Protein AF-A0AAU2DVE1-F1 (afdb_monomer)

Foldseek 3Di:
DPPVVVVVVVVVVVVVVVVVVVVVVVVVVVVVVVVVVVCVVVPPPCDDPDPVVVVVVVVVVVVVVVVVCVVPVVVCCVVVVVVVVVVVVVVVVLVVCVVVVPFVSVQVVVLVVLVPDDDQPQADSDKGWGADSVVRDIDIDGDDGDPVRPDDPDPPDD

Structure (mmCIF, N/CA/C/O backbone):
data_AF-A0AAU2DVE1-F1
#
_entry.id   AF-A0AAU2DVE1-F1
#
loop_
_atom_site.group_PDB
_atom_site.id
_atom_site.type_symbol
_atom_site.label_atom_id
_atom_site.label_alt_id
_atom_site.label_comp_id
_atom_site.label_asym_id
_atom_site.label_entity_id
_atom_site.label_seq_id
_atom_site.pdbx_PDB_ins_code
_atom_site.Cartn_x
_atom_site.Cartn_y
_atom_site.Cartn_z
_atom_site.occupancy
_atom_site.B_iso_or_equiv
_atom_site.auth_seq_id
_atom_site.auth_comp_id
_atom_site.auth_asym_id
_atom_site.auth_atom_id
_atom_site.pdbx_PDB_model_num
ATOM 1 N N . MET A 1 1 ? 67.528 -10.565 -90.436 1.00 56.25 1 MET A N 1
ATOM 2 C CA . MET A 1 1 ? 66.139 -10.057 -90.540 1.00 56.25 1 MET A CA 1
ATOM 3 C C . MET A 1 1 ? 65.223 -10.497 -89.381 1.00 56.25 1 MET A C 1
ATOM 5 O O . MET A 1 1 ? 64.202 -9.866 -89.171 1.00 56.25 1 MET A O 1
ATOM 9 N N . THR A 1 2 ? 65.574 -11.509 -88.575 1.00 60.91 2 THR A N 1
ATOM 10 C CA . THR A 1 2 ? 64.678 -12.139 -87.574 1.00 60.91 2 THR A CA 1
ATOM 11 C C . THR A 1 2 ? 64.503 -11.373 -86.250 1.00 60.91 2 THR A C 1
ATOM 13 O O . THR A 1 2 ? 63.428 -11.413 -85.667 1.00 60.91 2 THR A O 1
ATOM 16 N N . LYS A 1 3 ? 65.515 -10.618 -85.791 1.00 62.38 3 LYS A N 1
ATOM 17 C CA . LYS A 1 3 ? 65.475 -9.901 -84.493 1.00 62.38 3 LYS A CA 1
ATOM 18 C C . LYS A 1 3 ? 64.501 -8.709 -84.442 1.00 62.38 3 LYS A C 1
ATOM 20 O O . LYS A 1 3 ? 64.067 -8.331 -83.357 1.00 62.38 3 LYS A O 1
ATOM 25 N N . ARG A 1 4 ? 64.178 -8.095 -85.591 1.00 63.50 4 ARG A N 1
ATOM 26 C CA . ARG A 1 4 ? 63.203 -6.986 -85.661 1.00 63.50 4 ARG A CA 1
ATOM 27 C C 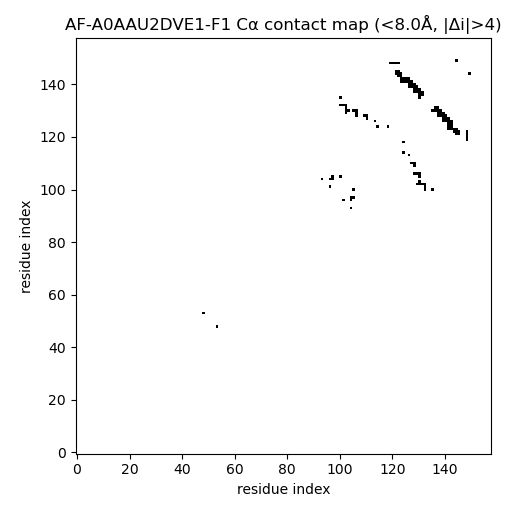. ARG A 1 4 ? 61.772 -7.495 -85.484 1.00 63.50 4 ARG A C 1
ATOM 29 O O . ARG A 1 4 ? 61.067 -6.981 -84.625 1.00 63.50 4 ARG A O 1
ATOM 36 N N . ARG A 1 5 ? 61.423 -8.587 -86.170 1.00 62.97 5 ARG A N 1
ATOM 37 C CA . ARG A 1 5 ? 60.089 -9.208 -86.121 1.00 62.97 5 ARG A CA 1
ATOM 38 C C . ARG A 1 5 ? 59.693 -9.654 -84.710 1.00 62.97 5 ARG A C 1
ATOM 40 O O . ARG A 1 5 ? 58.617 -9.324 -84.239 1.00 62.97 5 ARG A O 1
ATOM 47 N N . THR A 1 6 ? 60.626 -10.257 -83.968 1.00 68.81 6 THR A N 1
ATOM 48 C CA . THR A 1 6 ? 60.397 -10.664 -82.568 1.00 68.81 6 THR A CA 1
ATOM 49 C C . THR A 1 6 ? 60.197 -9.492 -81.605 1.00 68.81 6 THR A C 1
ATOM 51 O O . THR A 1 6 ? 59.621 -9.662 -80.536 1.00 68.81 6 THR A O 1
ATOM 54 N N . ARG A 1 7 ? 60.728 -8.305 -81.927 1.00 68.31 7 ARG A N 1
ATOM 55 C CA . ARG A 1 7 ? 60.542 -7.097 -81.111 1.00 68.31 7 ARG A CA 1
ATOM 56 C C . ARG A 1 7 ? 59.214 -6.427 -81.446 1.00 68.31 7 ARG A C 1
ATOM 58 O O . ARG A 1 7 ? 58.535 -5.980 -80.534 1.00 68.31 7 ARG A O 1
ATOM 65 N N . GLU A 1 8 ? 58.845 -6.408 -82.722 1.00 72.31 8 GLU A N 1
ATOM 66 C CA . GLU A 1 8 ? 57.543 -5.928 -83.197 1.00 72.31 8 GLU A CA 1
ATOM 67 C C . GLU A 1 8 ? 56.394 -6.774 -82.632 1.00 72.31 8 GLU A C 1
ATOM 69 O O . GLU A 1 8 ? 55.433 -6.216 -82.117 1.00 72.31 8 GLU A O 1
ATOM 74 N N . GLU A 1 9 ? 56.530 -8.102 -82.609 1.00 75.81 9 GLU A N 1
ATOM 75 C CA . GLU A 1 9 ? 55.548 -9.014 -82.000 1.00 75.81 9 GLU A CA 1
ATOM 76 C C . GLU A 1 9 ? 55.429 -8.822 -80.481 1.00 75.81 9 GLU A C 1
ATOM 78 O O . GLU A 1 9 ? 54.324 -8.809 -79.942 1.00 75.81 9 GLU A O 1
ATOM 83 N N . LYS A 1 10 ? 56.552 -8.610 -79.778 1.00 75.88 10 LYS A N 1
ATOM 84 C CA . LYS A 1 10 ? 56.540 -8.301 -78.337 1.00 75.88 10 LYS A CA 1
ATOM 85 C C . LYS A 1 10 ? 55.879 -6.959 -78.038 1.00 75.88 10 LYS A C 1
ATOM 87 O O . LYS A 1 10 ? 55.071 -6.881 -77.121 1.00 75.88 10 LYS A O 1
ATOM 92 N N . LEU A 1 11 ? 56.182 -5.931 -78.829 1.00 78.06 11 LEU A N 1
ATOM 93 C CA . LEU A 1 11 ? 55.556 -4.614 -78.701 1.00 78.06 11 LEU A CA 1
ATOM 94 C C . LEU A 1 11 ? 54.052 -4.690 -78.989 1.00 78.06 11 LEU A C 1
ATOM 96 O O . LEU A 1 11 ? 53.265 -4.104 -78.255 1.00 78.06 11 LEU A O 1
ATOM 100 N N . ALA A 1 12 ? 53.637 -5.456 -80.001 1.00 80.12 12 ALA A N 1
ATOM 101 C CA . ALA A 1 12 ? 52.225 -5.679 -80.297 1.00 80.12 12 ALA A CA 1
ATOM 102 C C . ALA A 1 12 ? 51.503 -6.408 -79.152 1.00 80.12 12 ALA A C 1
ATOM 104 O O . ALA A 1 12 ? 50.389 -6.035 -78.795 1.00 80.12 12 ALA A O 1
ATOM 105 N N . TYR A 1 13 ? 52.149 -7.400 -78.534 1.00 79.81 13 TYR A N 1
ATOM 106 C CA . TYR A 1 13 ? 51.608 -8.110 -77.375 1.00 79.81 13 TYR A CA 1
ATOM 107 C C . TYR A 1 13 ? 51.476 -7.206 -76.140 1.00 79.81 13 TYR A C 1
ATOM 109 O O . TYR A 1 13 ? 50.454 -7.230 -75.457 1.00 79.81 13 TYR A O 1
ATOM 117 N N . GLU A 1 14 ? 52.481 -6.374 -75.862 1.00 79.50 14 GLU A N 1
ATOM 118 C CA . GLU A 1 1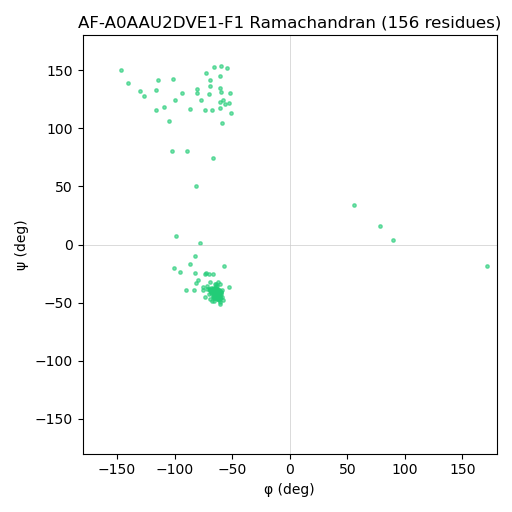4 ? 52.448 -5.412 -74.755 1.00 79.50 14 GLU A CA 1
ATOM 119 C C . GLU A 1 14 ? 51.365 -4.347 -74.959 1.00 79.50 14 GLU A C 1
ATOM 121 O O . GLU A 1 14 ? 50.621 -4.047 -74.025 1.00 79.50 14 GLU A O 1
ATOM 126 N N . VAL A 1 15 ? 51.216 -3.831 -76.184 1.00 85.12 15 VAL A N 1
ATOM 127 C CA . VAL A 1 15 ? 50.158 -2.874 -76.539 1.00 85.12 15 VAL A CA 1
ATOM 128 C C . VAL A 1 15 ? 48.777 -3.515 -76.426 1.00 85.12 15 VAL A C 1
ATOM 130 O O . VAL A 1 15 ? 47.889 -2.908 -75.834 1.00 85.12 15 VAL A O 1
ATOM 133 N N . ALA A 1 16 ? 48.592 -4.743 -76.920 1.00 84.31 16 ALA A N 1
ATOM 134 C CA . ALA A 1 16 ? 47.321 -5.459 -76.809 1.00 84.31 16 ALA A CA 1
ATOM 135 C C . ALA A 1 16 ? 46.936 -5.705 -75.342 1.00 84.31 16 ALA A C 1
ATOM 137 O O . ALA A 1 16 ? 45.796 -5.470 -74.949 1.00 84.31 16 ALA A O 1
ATOM 138 N N . ARG A 1 17 ? 47.901 -6.095 -74.502 1.00 82.88 17 ARG A N 1
ATOM 139 C CA . ARG A 1 17 ? 47.684 -6.299 -73.065 1.00 82.88 17 ARG A CA 1
ATOM 140 C C . ARG A 1 17 ? 47.369 -4.993 -72.330 1.00 82.88 17 ARG A C 1
ATOM 142 O O . ARG A 1 17 ? 46.529 -4.990 -71.434 1.00 82.88 17 ARG A O 1
ATOM 149 N N . ALA A 1 18 ? 48.025 -3.893 -72.700 1.00 83.25 18 ALA A N 1
ATOM 150 C CA . ALA A 1 18 ? 47.742 -2.571 -72.147 1.00 83.25 18 ALA A CA 1
ATOM 151 C C . ALA A 1 18 ? 46.357 -2.058 -72.574 1.00 83.25 18 ALA A C 1
ATOM 153 O O . ALA A 1 18 ? 45.629 -1.501 -71.755 1.00 83.25 18 ALA A O 1
ATOM 154 N N . GLN A 1 19 ? 45.964 -2.293 -73.829 1.00 82.69 19 GLN A N 1
ATOM 155 C CA . GLN A 1 19 ? 44.621 -1.983 -74.315 1.00 82.69 19 GLN A CA 1
ATOM 156 C C . GLN A 1 19 ? 43.563 -2.801 -73.583 1.00 82.69 19 GLN A C 1
ATOM 158 O O . GLN A 1 19 ? 42.587 -2.220 -73.123 1.00 82.69 19 GLN A O 1
ATOM 163 N N . GLU A 1 20 ? 43.788 -4.105 -73.401 1.00 84.44 20 GLU A N 1
ATOM 164 C CA . GLU A 1 20 ? 42.867 -4.973 -72.666 1.00 84.44 20 GLU A CA 1
ATOM 165 C C . GLU A 1 20 ? 42.693 -4.500 -71.216 1.00 84.44 20 GLU A C 1
ATOM 167 O O . GLU A 1 20 ? 41.564 -4.374 -70.736 1.00 84.44 20 GLU A O 1
ATOM 172 N N . ALA A 1 21 ? 43.800 -4.173 -70.537 1.00 80.50 21 ALA A N 1
ATOM 173 C CA . ALA A 1 21 ? 43.774 -3.615 -69.189 1.00 80.50 21 ALA A CA 1
ATOM 174 C C . ALA A 1 21 ? 42.976 -2.305 -69.137 1.00 80.50 21 ALA A C 1
ATOM 176 O O . ALA A 1 21 ? 42.107 -2.170 -68.281 1.00 80.50 21 ALA A O 1
ATOM 177 N N . ASN A 1 22 ? 43.189 -1.391 -70.087 1.00 88.31 22 ASN A N 1
ATOM 178 C CA . ASN A 1 22 ? 42.433 -0.141 -70.163 1.00 88.31 22 ASN A CA 1
ATOM 179 C C . ASN A 1 22 ? 40.939 -0.388 -70.387 1.00 88.31 22 ASN A C 1
ATOM 181 O O . ASN A 1 22 ? 40.128 0.190 -69.675 1.00 88.31 22 ASN A O 1
ATOM 185 N N . THR A 1 23 ? 40.557 -1.282 -71.304 1.00 89.56 23 THR A N 1
ATOM 186 C CA . THR A 1 23 ? 39.139 -1.628 -71.504 1.00 89.56 23 THR A CA 1
ATOM 187 C C . THR A 1 23 ? 38.504 -2.231 -70.258 1.00 89.56 23 THR A C 1
ATOM 189 O O . THR A 1 23 ? 37.365 -1.897 -69.947 1.00 89.56 23 THR A O 1
ATOM 192 N N . ARG A 1 24 ? 39.225 -3.083 -69.514 1.00 84.31 24 ARG A N 1
ATOM 193 C CA . ARG A 1 24 ? 38.725 -3.649 -68.252 1.00 84.31 24 ARG A CA 1
ATOM 194 C C . ARG A 1 24 ? 38.547 -2.574 -67.186 1.00 84.31 24 ARG A C 1
ATOM 196 O O . ARG A 1 24 ? 37.532 -2.583 -66.501 1.00 84.31 24 ARG A O 1
ATOM 203 N N . THR A 1 25 ? 39.494 -1.646 -67.075 1.00 86.88 25 THR A N 1
ATOM 204 C CA . THR A 1 25 ? 39.389 -0.518 -66.144 1.00 86.88 25 THR A CA 1
ATOM 205 C C . THR A 1 25 ? 38.212 0.379 -66.508 1.00 86.88 25 THR A C 1
ATOM 207 O O . THR A 1 25 ? 37.393 0.665 -65.647 1.00 86.88 25 THR A O 1
ATOM 210 N N . SER A 1 26 ? 38.051 0.740 -67.783 1.00 85.06 26 SER A N 1
ATOM 211 C CA . SER A 1 26 ? 36.932 1.580 -68.226 1.00 85.06 26 SER A CA 1
ATOM 212 C C . SER A 1 26 ? 35.571 0.907 -68.040 1.00 85.06 26 SER A C 1
ATOM 214 O O . SER A 1 26 ? 34.601 1.577 -67.698 1.00 85.06 26 SE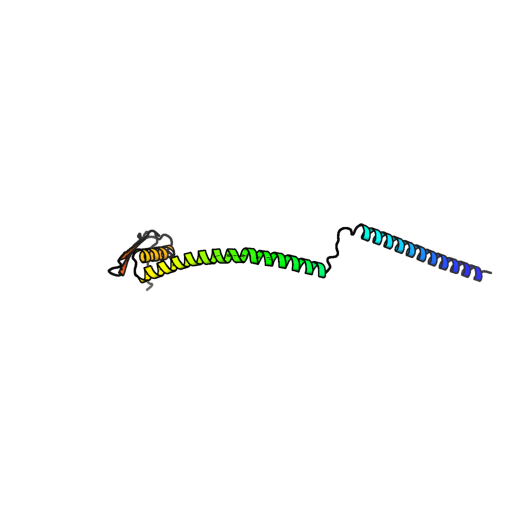R A O 1
ATOM 216 N N . LEU A 1 27 ? 35.481 -0.414 -68.230 1.00 88.38 27 LEU A N 1
ATOM 217 C CA . LEU A 1 27 ? 34.262 -1.171 -67.933 1.00 88.38 27 LEU A CA 1
ATOM 218 C C . LEU A 1 27 ? 33.959 -1.187 -66.433 1.00 88.38 27 LEU A C 1
ATOM 220 O O . LEU A 1 27 ? 32.821 -0.936 -66.053 1.00 88.38 27 LEU A O 1
ATOM 224 N N . ALA A 1 28 ? 34.965 -1.413 -65.587 1.00 78.44 28 ALA A N 1
ATOM 225 C CA . ALA A 1 28 ? 34.793 -1.378 -64.138 1.00 78.44 28 ALA A CA 1
ATOM 226 C C . ALA A 1 28 ? 34.382 0.020 -63.643 1.00 78.44 28 ALA A C 1
ATOM 228 O O . ALA A 1 28 ? 33.496 0.139 -62.804 1.00 78.44 28 ALA A O 1
ATOM 229 N N . GLU A 1 29 ? 34.975 1.084 -64.188 1.00 85.75 29 GLU A N 1
ATOM 230 C CA . GLU A 1 29 ? 34.590 2.470 -63.892 1.00 85.75 29 GLU A CA 1
ATOM 231 C C . GLU A 1 29 ? 33.144 2.753 -64.313 1.00 85.75 29 GLU A C 1
ATOM 233 O O . GLU A 1 29 ? 32.384 3.348 -63.551 1.00 85.75 29 GLU A O 1
ATOM 238 N N . TYR A 1 30 ? 32.735 2.271 -65.490 1.00 87.69 30 TYR A N 1
ATOM 239 C CA . TYR A 1 30 ? 31.358 2.392 -65.961 1.00 87.69 30 TYR A CA 1
ATOM 240 C C . TYR A 1 30 ? 30.370 1.628 -65.068 1.00 87.69 30 TYR A C 1
ATOM 242 O O . TYR A 1 30 ? 29.320 2.164 -64.716 1.00 87.69 30 TYR A O 1
ATOM 250 N N . GLU A 1 31 ? 30.700 0.401 -64.659 1.00 81.44 31 GLU A N 1
ATOM 251 C CA . GLU A 1 31 ? 29.881 -0.398 -63.740 1.00 81.44 31 GLU A CA 1
ATOM 252 C C . GLU A 1 31 ? 29.763 0.255 -62.360 1.00 81.44 31 GLU A C 1
ATOM 254 O O . GLU A 1 31 ? 28.669 0.292 -61.798 1.00 81.44 31 GLU A O 1
ATOM 259 N N . ILE A 1 32 ? 30.854 0.818 -61.833 1.00 82.50 32 ILE A N 1
ATOM 260 C CA . ILE A 1 32 ? 30.852 1.567 -60.569 1.00 82.50 32 ILE A CA 1
ATOM 261 C C . ILE A 1 32 ? 29.948 2.795 -60.678 1.00 82.50 32 ILE A C 1
ATOM 263 O O . ILE A 1 32 ? 29.159 3.042 -59.766 1.00 82.50 32 ILE A O 1
ATOM 267 N N . GLU A 1 33 ? 30.014 3.541 -61.781 1.00 84.75 33 GLU A N 1
ATOM 268 C CA . GLU A 1 33 ? 29.184 4.732 -61.975 1.00 84.75 33 GLU A CA 1
ATOM 269 C C . GLU A 1 33 ? 27.697 4.368 -62.110 1.00 84.75 33 GLU A C 1
ATOM 271 O O . GLU A 1 33 ? 26.838 5.019 -61.513 1.00 84.75 33 GLU A O 1
ATOM 276 N N . GLN A 1 34 ? 27.378 3.274 -62.810 1.00 82.50 34 GLN A N 1
ATOM 277 C CA . GLN A 1 34 ? 26.013 2.745 -62.882 1.00 82.50 34 GLN A CA 1
ATOM 278 C C . GLN A 1 34 ? 25.515 2.281 -61.512 1.00 82.50 34 GLN A C 1
ATOM 280 O O . GLN A 1 34 ? 24.397 2.615 -61.120 1.00 82.50 34 GLN A O 1
ATOM 285 N N . LEU A 1 35 ? 26.344 1.572 -60.741 1.00 79.25 35 LEU A N 1
ATOM 286 C CA . LEU A 1 35 ? 26.001 1.139 -59.388 1.00 79.25 35 LEU A CA 1
ATOM 287 C C . LEU A 1 35 ? 25.800 2.342 -58.456 1.00 79.25 35 LEU A C 1
ATOM 289 O O . LEU A 1 35 ? 24.863 2.355 -57.662 1.00 79.25 35 LEU A O 1
ATOM 293 N N . ALA A 1 36 ? 26.630 3.380 -58.577 1.00 77.50 36 ALA A N 1
ATOM 294 C CA . ALA A 1 36 ? 26.495 4.624 -57.829 1.00 77.50 36 ALA A CA 1
ATOM 295 C C . ALA A 1 36 ? 25.219 5.384 -58.216 1.00 77.50 36 ALA A C 1
ATOM 297 O O . ALA A 1 36 ? 24.539 5.917 -57.339 1.00 77.50 36 ALA A O 1
ATOM 298 N N . GLY A 1 37 ? 24.856 5.408 -59.500 1.00 78.81 37 GLY A N 1
ATOM 299 C CA . GLY A 1 37 ? 23.590 5.952 -59.992 1.00 78.81 37 GLY A CA 1
ATOM 300 C C . GLY A 1 37 ? 22.383 5.187 -59.448 1.00 78.81 37 GLY A C 1
ATOM 301 O O . GLY A 1 37 ? 21.456 5.794 -58.906 1.00 78.81 37 GLY A O 1
ATOM 302 N N . LEU A 1 38 ? 22.427 3.854 -59.501 1.00 78.00 38 LEU A N 1
ATOM 303 C CA . LEU A 1 38 ? 21.401 2.981 -58.936 1.00 78.00 38 LEU A CA 1
ATOM 304 C C . LEU A 1 38 ? 21.276 3.184 -57.432 1.00 78.00 38 LEU A C 1
ATOM 306 O O . LEU A 1 38 ? 20.164 3.390 -56.965 1.00 78.00 38 LEU A O 1
ATOM 310 N N . LEU A 1 39 ? 22.378 3.242 -56.683 1.00 71.00 39 LEU A N 1
ATOM 311 C CA . LEU A 1 39 ? 22.358 3.554 -55.254 1.00 71.00 39 LEU A CA 1
ATOM 312 C C . LEU A 1 39 ? 21.774 4.943 -55.004 1.00 71.00 39 LEU A C 1
ATOM 314 O O . LEU A 1 39 ? 20.904 5.083 -54.164 1.00 71.00 39 LEU A O 1
ATOM 318 N N . ARG A 1 40 ? 22.161 5.972 -55.758 1.00 70.06 40 ARG A N 1
ATOM 319 C CA . ARG A 1 40 ? 21.637 7.336 -55.573 1.00 70.06 40 ARG A CA 1
ATOM 320 C C . ARG A 1 40 ? 20.139 7.443 -55.885 1.00 70.06 40 ARG A C 1
ATOM 322 O O . ARG A 1 40 ? 19.446 8.212 -55.230 1.00 70.06 40 ARG A O 1
ATOM 329 N N . SER A 1 41 ? 19.654 6.671 -56.858 1.00 68.38 41 SER A N 1
ATOM 330 C CA . SER A 1 41 ? 18.234 6.609 -57.241 1.00 68.38 41 SER A CA 1
ATOM 331 C C . SER A 1 41 ? 17.392 5.693 -56.340 1.00 68.38 41 SER A C 1
ATOM 333 O O . SER A 1 41 ? 16.233 5.998 -56.080 1.00 68.38 41 SER A O 1
ATOM 335 N N . SER A 1 42 ? 17.985 4.612 -55.820 1.00 62.69 42 SER A N 1
ATOM 336 C CA . SER A 1 42 ? 17.364 3.663 -54.883 1.00 62.69 42 SER A CA 1
ATOM 337 C C . SER A 1 42 ? 17.413 4.168 -53.441 1.00 62.69 42 SER A C 1
ATOM 339 O O . SER A 1 42 ? 16.577 3.803 -52.624 1.00 62.69 42 SER A O 1
ATOM 341 N N . VAL A 1 43 ? 18.366 5.046 -53.112 1.00 56.22 43 VAL A N 1
ATOM 342 C CA . VAL A 1 43 ? 18.449 5.779 -51.839 1.00 56.22 43 VAL A CA 1
ATOM 343 C C . VAL A 1 43 ? 17.515 6.995 -51.895 1.00 56.22 43 VAL A C 1
ATOM 345 O O . VAL A 1 43 ? 17.862 8.122 -51.557 1.00 56.22 43 VAL A O 1
ATOM 348 N N . LEU A 1 44 ? 16.268 6.760 -52.283 1.00 58.25 44 LEU A N 1
ATOM 349 C CA . LEU A 1 44 ? 15.142 7.520 -51.766 1.00 58.25 44 LEU A CA 1
ATOM 350 C C . LEU A 1 44 ? 14.462 6.622 -50.737 1.00 58.25 44 LEU A C 1
ATOM 352 O O . LEU A 1 44 ? 13.511 5.942 -51.076 1.00 58.25 44 LEU A O 1
ATOM 356 N N . GLU A 1 45 ? 15.023 6.579 -49.518 1.00 54.22 45 GLU A N 1
ATOM 357 C CA . GLU A 1 45 ? 14.301 6.324 -48.247 1.00 54.22 45 GLU A CA 1
ATOM 358 C C . GLU A 1 45 ? 15.235 6.127 -47.046 1.00 54.22 45 GLU A C 1
ATOM 360 O O . GLU A 1 45 ? 14.828 6.329 -45.904 1.00 54.22 45 GLU A O 1
ATOM 365 N N . TRP A 1 46 ? 16.514 5.820 -47.262 1.00 49.28 46 TRP A N 1
ATOM 366 C CA . TRP A 1 46 ? 17.470 5.700 -46.162 1.00 49.28 46 TRP A CA 1
ATOM 367 C C . TRP A 1 46 ? 18.104 7.055 -45.886 1.00 49.28 46 TRP A C 1
ATOM 369 O O . TRP A 1 46 ? 19.213 7.368 -46.317 1.00 49.28 46 TRP A O 1
ATOM 379 N N . GLN A 1 47 ? 17.367 7.891 -45.155 1.00 55.22 47 GLN A N 1
ATOM 380 C CA . GLN A 1 47 ? 17.981 9.008 -44.453 1.00 55.22 47 GLN A CA 1
ATOM 381 C C . GLN A 1 47 ? 19.138 8.458 -43.607 1.00 55.22 47 GLN A C 1
ATOM 383 O O . GLN A 1 47 ? 18.887 7.599 -42.760 1.00 55.22 47 GLN A O 1
ATOM 388 N N . PRO A 1 48 ? 20.389 8.920 -43.793 1.00 57.97 48 PRO A N 1
ATOM 389 C CA . PRO A 1 48 ? 21.473 8.464 -42.945 1.00 57.97 48 PRO A CA 1
ATOM 390 C C . PRO A 1 48 ? 21.103 8.799 -41.498 1.00 57.97 48 PRO A C 1
ATOM 392 O O . PRO A 1 48 ? 20.774 9.948 -41.176 1.00 57.97 48 PRO A O 1
ATOM 395 N N . LEU A 1 49 ? 21.107 7.775 -40.644 1.00 56.59 49 LEU A N 1
ATOM 396 C CA . LEU A 1 49 ? 21.028 7.898 -39.192 1.00 56.59 49 LEU A CA 1
ATOM 397 C C . LEU A 1 49 ? 22.322 8.564 -38.718 1.00 56.59 49 LEU A C 1
ATOM 399 O O . LEU A 1 49 ? 23.235 7.918 -38.213 1.00 56.59 49 LEU A O 1
ATOM 403 N N . THR A 1 50 ? 22.443 9.867 -38.952 1.00 71.56 50 THR A N 1
ATOM 404 C CA . THR A 1 50 ? 23.532 10.652 -38.389 1.00 71.56 50 THR A CA 1
ATOM 405 C C . THR A 1 50 ? 23.330 10.755 -36.884 1.00 71.56 50 THR A C 1
ATOM 407 O O . THR A 1 50 ? 22.205 10.888 -36.393 1.00 71.56 50 THR A O 1
ATOM 410 N N . PHE A 1 51 ? 24.435 10.690 -36.143 1.00 59.19 51 PHE A N 1
ATOM 411 C CA . PHE A 1 51 ? 24.439 10.782 -34.684 1.00 59.19 51 PHE A CA 1
ATOM 412 C C . PHE A 1 51 ? 23.693 12.033 -34.186 1.00 59.19 51 PHE A C 1
ATOM 414 O O . PHE A 1 51 ? 22.921 11.959 -33.232 1.00 59.19 51 PHE A O 1
ATOM 421 N N . ASP A 1 52 ? 23.815 13.149 -34.909 1.00 72.50 52 ASP A N 1
ATOM 422 C CA . ASP A 1 52 ? 23.093 14.393 -34.620 1.00 72.50 52 ASP A CA 1
ATOM 423 C C . ASP A 1 52 ? 21.576 14.256 -34.759 1.00 72.50 52 ASP A C 1
ATOM 425 O O . ASP A 1 52 ? 20.821 14.853 -33.994 1.00 72.50 52 ASP A O 1
ATOM 429 N N . ARG A 1 53 ? 21.104 13.430 -35.695 1.00 65.06 53 ARG A N 1
ATOM 430 C CA . ARG A 1 53 ? 19.675 13.190 -35.910 1.00 65.06 53 ARG A CA 1
ATOM 431 C C . ARG A 1 53 ? 19.094 12.287 -34.833 1.00 65.06 53 ARG A C 1
ATOM 433 O O . ARG A 1 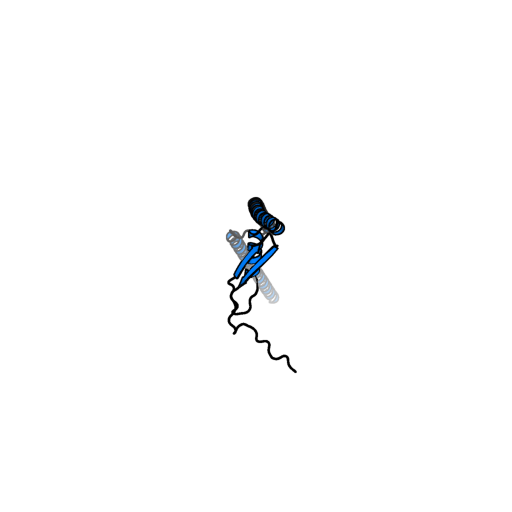53 ? 18.000 12.561 -34.349 1.00 65.06 53 ARG A O 1
ATOM 440 N N . LEU A 1 54 ? 19.846 11.271 -34.411 1.00 68.50 54 LEU A N 1
ATOM 441 C CA . LEU A 1 54 ? 19.477 10.429 -33.272 1.00 68.50 54 LEU A CA 1
ATOM 442 C C . LEU A 1 54 ? 19.428 11.255 -31.980 1.00 68.50 54 LEU A C 1
ATOM 444 O O . LEU A 1 54 ? 18.496 11.114 -31.190 1.00 68.50 54 LEU A O 1
ATOM 448 N N . ARG A 1 55 ? 20.383 12.175 -31.800 1.00 70.81 55 ARG A N 1
ATOM 449 C CA . ARG A 1 55 ? 20.419 13.106 -30.668 1.00 70.81 55 ARG A CA 1
ATOM 450 C C . ARG A 1 55 ? 19.255 14.097 -30.701 1.00 70.81 55 ARG A C 1
ATOM 452 O O . ARG A 1 55 ? 18.568 14.248 -29.697 1.00 70.81 55 ARG A O 1
ATOM 459 N N . ALA A 1 56 ? 18.969 14.699 -31.855 1.00 72.69 56 ALA A N 1
ATOM 460 C CA . ALA A 1 56 ? 17.836 15.607 -32.033 1.00 72.69 56 ALA A CA 1
ATOM 461 C C . ALA A 1 56 ? 16.489 14.897 -31.828 1.00 72.69 56 ALA A C 1
ATOM 463 O O . ALA A 1 56 ? 15.577 15.456 -31.216 1.00 72.69 56 ALA A O 1
ATOM 464 N N . GLN A 1 57 ? 16.368 13.650 -32.291 1.00 66.38 57 GLN A N 1
ATOM 465 C CA . GLN A 1 57 ? 15.188 12.830 -32.056 1.00 66.38 57 GLN A CA 1
ATOM 466 C C . GLN A 1 57 ? 15.044 12.514 -30.569 1.00 66.38 57 GLN A C 1
ATOM 468 O O . GLN A 1 57 ? 13.975 12.768 -30.033 1.00 66.38 57 GLN A O 1
ATOM 473 N N . ALA A 1 58 ? 16.107 12.067 -29.891 1.00 68.00 58 ALA A N 1
ATOM 474 C CA . ALA A 1 58 ? 16.105 11.776 -28.457 1.00 68.00 58 ALA A CA 1
ATOM 475 C C . ALA A 1 58 ? 15.770 13.007 -27.599 1.00 68.00 58 ALA A C 1
ATOM 477 O O . ALA A 1 58 ? 15.003 12.905 -26.642 1.00 68.00 58 ALA A O 1
ATOM 478 N N . GLU A 1 59 ? 16.288 14.184 -27.953 1.00 71.62 59 GLU A N 1
ATOM 479 C CA . GLU A 1 59 ? 15.943 15.445 -27.292 1.00 71.62 59 GLU A CA 1
ATOM 480 C C . GLU A 1 59 ? 14.480 15.834 -27.532 1.00 71.62 59 GLU A C 1
ATOM 482 O O . GLU A 1 59 ? 13.807 16.305 -26.613 1.00 71.62 59 GLU A O 1
ATOM 487 N N . ALA A 1 60 ? 13.953 15.605 -28.737 1.00 69.75 60 ALA A N 1
ATOM 488 C CA . ALA A 1 60 ? 12.549 15.848 -29.048 1.00 69.75 60 ALA A CA 1
ATOM 489 C C . ALA A 1 60 ? 11.615 14.869 -28.320 1.00 69.75 60 ALA A C 1
ATOM 491 O O . ALA A 1 60 ? 10.582 15.301 -27.802 1.00 69.75 60 ALA A O 1
ATOM 492 N N . THR A 1 61 ? 11.958 13.578 -28.223 1.00 62.19 61 THR A N 1
ATOM 493 C CA . THR A 1 61 ? 11.191 12.616 -27.417 1.00 62.19 61 THR A CA 1
ATOM 494 C C . THR A 1 61 ? 11.263 12.981 -25.945 1.00 62.19 61 THR A C 1
ATOM 496 O O . THR A 1 61 ? 10.220 13.051 -25.304 1.00 62.19 61 THR A O 1
ATOM 499 N N . ARG A 1 62 ? 12.450 13.301 -25.414 1.00 64.12 62 ARG A N 1
ATOM 500 C CA . ARG A 1 62 ? 12.621 13.708 -24.014 1.00 64.12 62 ARG A CA 1
ATOM 501 C C . ARG A 1 62 ? 11.781 14.937 -23.674 1.00 64.12 62 ARG A C 1
ATOM 503 O O . ARG A 1 62 ? 10.997 14.874 -22.742 1.00 64.12 62 ARG A O 1
ATOM 510 N N . LYS A 1 63 ? 11.806 15.989 -24.500 1.00 68.50 63 LYS A N 1
ATOM 511 C CA . LYS A 1 63 ? 10.950 17.178 -24.310 1.00 68.50 63 LYS A CA 1
ATOM 512 C C . LYS A 1 63 ? 9.451 16.859 -24.362 1.00 68.50 63 LYS A C 1
ATOM 514 O O . LYS A 1 63 ? 8.669 17.500 -23.663 1.00 68.50 63 LYS A O 1
ATOM 519 N N . ARG A 1 64 ? 9.027 15.887 -25.181 1.00 60.53 64 ARG A N 1
ATOM 520 C CA . ARG A 1 64 ? 7.627 15.423 -25.234 1.00 60.53 64 ARG A CA 1
ATOM 521 C C . ARG A 1 64 ? 7.237 14.658 -23.969 1.00 60.53 64 ARG A C 1
ATOM 523 O O . ARG A 1 64 ? 6.156 14.905 -23.442 1.00 60.53 64 ARG A O 1
ATOM 530 N N . PHE A 1 65 ? 8.115 13.791 -23.470 1.00 56.44 65 PHE A N 1
ATOM 531 C CA . PHE A 1 65 ? 7.901 13.057 -22.222 1.00 56.44 65 PHE A CA 1
ATOM 532 C C . PHE A 1 65 ? 7.961 13.967 -20.996 1.00 56.44 65 PHE A C 1
ATOM 534 O O . PHE A 1 65 ? 7.106 13.836 -20.134 1.00 56.44 65 PHE A O 1
ATOM 541 N N . ASP A 1 66 ? 8.868 14.942 -20.955 1.00 62.34 66 ASP A N 1
ATOM 542 C CA . ASP A 1 66 ? 8.956 15.925 -19.871 1.00 62.34 66 ASP A CA 1
ATOM 543 C C . ASP A 1 66 ? 7.686 16.789 -19.822 1.00 62.34 66 ASP A C 1
ATOM 545 O O . ASP A 1 66 ? 7.109 17.003 -18.759 1.00 62.34 66 ASP A O 1
ATOM 549 N N . ARG A 1 67 ? 7.174 17.229 -20.981 1.00 59.22 67 ARG A N 1
ATOM 550 C CA . ARG A 1 67 ? 5.921 17.998 -21.051 1.00 59.22 67 ARG A CA 1
ATOM 551 C C . ARG A 1 67 ? 4.702 17.160 -20.652 1.00 59.22 67 ARG A C 1
ATOM 553 O O . ARG A 1 67 ? 3.811 17.685 -19.992 1.00 59.22 67 ARG A O 1
ATOM 560 N N . ALA A 1 68 ? 4.671 15.877 -21.015 1.00 56.28 68 ALA A N 1
ATOM 561 C CA . ALA A 1 68 ? 3.634 14.946 -20.573 1.00 56.28 68 ALA A CA 1
ATOM 562 C C . ALA A 1 68 ? 3.738 14.651 -19.065 1.00 56.28 68 ALA A C 1
ATOM 564 O O . ALA A 1 68 ? 2.729 14.673 -18.372 1.00 56.28 68 ALA A O 1
ATOM 565 N N . ALA A 1 69 ? 4.943 14.460 -18.530 1.00 58.81 69 ALA A N 1
ATOM 566 C CA . ALA A 1 69 ? 5.174 14.237 -17.106 1.00 58.81 69 ALA A CA 1
ATOM 567 C C . ALA A 1 69 ? 4.762 15.451 -16.260 1.00 58.81 69 ALA A C 1
ATOM 569 O O . ALA A 1 69 ? 4.161 15.277 -15.207 1.00 58.81 69 ALA A O 1
ATOM 570 N N . VAL A 1 70 ? 4.999 16.677 -16.737 1.00 61.22 70 VAL A N 1
ATOM 571 C CA . VAL A 1 70 ? 4.544 17.904 -16.059 1.00 61.22 70 VAL A CA 1
ATOM 572 C C . VAL A 1 70 ? 3.016 18.047 -16.103 1.00 61.22 70 VAL A C 1
ATOM 574 O O . VAL A 1 70 ? 2.418 18.462 -15.114 1.00 61.22 70 VAL A O 1
ATOM 577 N N . LEU A 1 71 ? 2.372 17.665 -17.211 1.00 57.41 71 LEU A N 1
ATOM 578 C CA . LEU A 1 71 ? 0.909 17.698 -17.350 1.00 57.41 71 LEU A CA 1
ATOM 579 C C . LEU A 1 71 ? 0.197 16.616 -16.515 1.00 57.41 71 LEU A C 1
ATOM 581 O O . LEU A 1 71 ? -0.869 16.888 -15.979 1.00 57.41 71 LEU A O 1
ATOM 585 N N . TYR A 1 72 ? 0.776 15.418 -16.374 1.00 50.75 72 TYR A N 1
ATOM 586 C CA . TYR A 1 72 ? 0.172 14.302 -15.628 1.00 50.75 72 TYR A CA 1
ATOM 587 C C . TYR A 1 72 ? 0.643 14.187 -14.163 1.00 50.75 72 TYR A C 1
ATOM 589 O O . TYR A 1 72 ? -0.072 13.629 -13.331 1.00 50.75 72 TYR A O 1
ATOM 597 N N . GLY A 1 73 ? 1.816 14.718 -13.810 1.00 52.75 73 GLY A N 1
ATOM 598 C CA . GLY A 1 73 ? 2.361 14.682 -12.446 1.00 52.75 73 GLY A CA 1
ATOM 599 C C . GLY A 1 73 ? 1.676 15.662 -11.492 1.00 52.75 73 GLY A C 1
ATOM 600 O O . GLY A 1 73 ? 1.418 15.328 -10.341 1.00 52.75 73 GLY A O 1
ATOM 601 N N . ALA A 1 74 ? 1.295 16.845 -11.984 1.00 54.44 74 ALA A N 1
ATOM 602 C CA . ALA A 1 74 ? 0.690 17.886 -11.151 1.00 54.44 74 ALA A CA 1
ATOM 603 C C . ALA A 1 74 ? -0.758 17.574 -10.713 1.00 54.44 74 ALA A C 1
ATOM 605 O O . ALA A 1 74 ? -1.209 18.084 -9.687 1.00 54.44 74 ALA A O 1
ATOM 606 N N . ASP A 1 75 ? -1.478 16.741 -11.470 1.00 50.50 75 ASP A N 1
ATOM 607 C CA . ASP A 1 75 ? -2.862 16.345 -11.165 1.00 50.50 75 ASP A CA 1
ATOM 608 C C . ASP A 1 75 ? -2.910 15.084 -10.287 1.00 50.50 75 ASP A C 1
ATOM 610 O O . ASP A 1 75 ? -3.667 15.006 -9.317 1.00 50.50 75 ASP A O 1
ATOM 614 N N . THR A 1 76 ? -2.015 14.124 -10.558 1.00 49.06 76 THR A N 1
ATOM 615 C CA . THR A 1 76 ? -1.909 12.877 -9.783 1.00 49.06 76 THR A CA 1
ATOM 616 C C . THR A 1 76 ? -1.369 13.100 -8.374 1.00 49.06 76 THR A C 1
ATOM 618 O O . THR A 1 76 ? -1.801 12.410 -7.454 1.00 49.06 76 THR A O 1
ATOM 621 N N . GLU A 1 77 ? -0.482 14.075 -8.151 1.00 50.06 77 GLU A N 1
ATOM 622 C CA . GLU A 1 77 ? -0.029 14.417 -6.797 1.00 50.06 77 GLU A CA 1
ATOM 623 C C . GLU A 1 77 ? -1.142 15.035 -5.952 1.00 50.06 77 GLU A C 1
ATOM 625 O O . GLU A 1 77 ? -1.261 14.682 -4.781 1.00 50.06 77 GLU A O 1
ATOM 630 N N . LYS A 1 78 ? -2.003 15.889 -6.519 1.00 49.78 78 LYS A N 1
ATOM 631 C CA . LYS A 1 78 ? -3.131 16.485 -5.783 1.00 49.78 78 LYS A CA 1
ATOM 632 C C . LYS A 1 78 ? -4.182 15.447 -5.414 1.00 49.78 78 LYS A C 1
ATOM 634 O O . LYS A 1 78 ? -4.518 15.314 -4.244 1.00 49.78 78 LYS A O 1
ATOM 639 N N . THR A 1 79 ? -4.608 14.621 -6.366 1.00 49.56 79 THR A N 1
ATOM 640 C CA . THR A 1 79 ? -5.573 13.548 -6.069 1.00 49.56 79 THR A CA 1
ATOM 641 C C . THR A 1 79 ? -4.998 12.496 -5.117 1.00 49.56 79 THR A C 1
ATOM 643 O O . THR A 1 79 ? -5.704 12.026 -4.225 1.00 49.56 79 THR A O 1
ATOM 646 N N . ARG A 1 80 ? -3.707 12.153 -5.232 1.00 48.94 80 ARG A N 1
ATOM 647 C CA . ARG A 1 80 ? -3.044 11.196 -4.329 1.00 48.94 80 ARG A CA 1
ATOM 648 C C . ARG A 1 80 ? -2.806 11.769 -2.934 1.00 48.94 80 ARG A C 1
ATOM 650 O O . ARG A 1 80 ? -2.970 11.036 -1.960 1.00 48.94 80 ARG A O 1
ATOM 657 N N . THR A 1 81 ? -2.439 13.045 -2.809 1.00 54.09 81 THR A N 1
ATOM 658 C CA . THR A 1 81 ? -2.277 13.706 -1.501 1.00 54.09 81 THR A CA 1
ATOM 659 C C . THR A 1 81 ? -3.617 13.924 -0.813 1.00 54.09 81 THR A C 1
ATOM 661 O O . THR A 1 81 ? -3.701 13.677 0.384 1.00 54.09 81 THR A O 1
ATOM 664 N N . GLU A 1 82 ? -4.680 14.273 -1.538 1.00 55.88 82 GLU A N 1
ATOM 665 C CA . GLU A 1 82 ? -6.035 14.419 -0.988 1.00 55.88 82 GLU A CA 1
ATOM 666 C C . GLU A 1 82 ? -6.619 13.081 -0.514 1.00 55.88 82 GLU A C 1
ATOM 668 O O . GLU A 1 82 ? -7.124 12.990 0.607 1.00 55.88 82 GLU A O 1
ATOM 673 N N . GLN A 1 83 ? -6.484 12.010 -1.305 1.00 54.53 83 GLN A N 1
ATOM 674 C CA . GLN A 1 83 ? -6.904 10.662 -0.893 1.00 54.53 83 GLN A CA 1
ATOM 675 C C . GLN A 1 83 ? -6.087 10.141 0.296 1.00 54.53 83 GLN A C 1
ATOM 677 O O . GLN A 1 83 ? -6.635 9.511 1.207 1.00 54.53 83 GLN A O 1
ATOM 682 N N . SER A 1 84 ? -4.785 10.443 0.329 1.00 55.72 84 SER A N 1
ATOM 683 C CA . SER A 1 84 ? -3.926 10.108 1.469 1.00 55.72 84 SER A CA 1
ATOM 684 C C . SER A 1 84 ? -4.288 10.939 2.698 1.00 55.72 84 SER A C 1
ATOM 686 O O . SER A 1 84 ? -4.325 10.400 3.793 1.00 55.72 84 SER A O 1
ATOM 688 N N . ALA A 1 85 ? -4.621 12.221 2.544 1.00 60.88 85 ALA A N 1
ATOM 689 C CA . ALA A 1 85 ? -5.025 13.093 3.642 1.00 60.88 85 ALA A CA 1
ATOM 690 C C . ALA A 1 85 ? -6.352 12.645 4.266 1.00 60.88 85 ALA A C 1
ATOM 692 O O . ALA A 1 85 ? -6.454 12.598 5.488 1.00 60.88 85 ALA A O 1
ATOM 693 N N . GLN A 1 86 ? -7.339 12.244 3.457 1.00 61.16 86 GLN A N 1
ATOM 694 C CA . GLN A 1 86 ? -8.599 11.685 3.962 1.00 61.16 86 GLN A CA 1
ATOM 695 C C . GLN A 1 86 ? -8.384 10.347 4.681 1.00 61.16 86 GLN A C 1
ATOM 697 O O . GLN A 1 86 ? -8.923 10.137 5.767 1.00 61.16 86 GLN A O 1
ATOM 702 N N . SER A 1 87 ? -7.550 9.469 4.117 1.00 60.16 87 SER A N 1
ATOM 703 C CA . SER A 1 87 ? -7.211 8.181 4.736 1.00 60.16 87 SER A CA 1
ATOM 704 C C . SER A 1 87 ? -6.436 8.370 6.046 1.00 60.16 87 SER A C 1
ATOM 706 O O . SER A 1 87 ? -6.756 7.747 7.056 1.00 60.16 87 SER A O 1
ATOM 708 N N . ASN A 1 88 ? -5.475 9.296 6.066 1.00 66.75 88 ASN A N 1
ATOM 709 C CA . ASN A 1 88 ? -4.694 9.643 7.251 1.00 66.75 88 ASN A CA 1
ATOM 710 C C . ASN A 1 88 ? -5.565 10.307 8.324 1.00 66.75 88 ASN A C 1
ATOM 712 O O . ASN A 1 88 ? -5.419 9.995 9.501 1.00 66.75 88 ASN A O 1
ATOM 716 N N . ALA A 1 89 ? -6.506 11.173 7.940 1.00 67.06 89 ALA A N 1
ATOM 717 C CA . ALA A 1 89 ? -7.453 11.783 8.870 1.00 67.06 89 ALA A CA 1
ATOM 718 C C . ALA A 1 89 ? -8.393 10.739 9.496 1.00 67.06 89 ALA A C 1
ATOM 720 O O . ALA A 1 89 ? -8.665 10.795 10.695 1.00 67.06 89 ALA A O 1
ATOM 721 N N . ALA A 1 90 ? -8.852 9.754 8.716 1.00 66.44 90 ALA A N 1
ATOM 722 C CA . ALA A 1 90 ? -9.657 8.647 9.229 1.00 66.44 90 ALA A CA 1
ATOM 723 C C . ALA A 1 90 ? -8.873 7.770 10.223 1.00 66.44 90 ALA A C 1
ATOM 725 O O . ALA A 1 90 ? -9.423 7.365 11.248 1.00 66.44 90 ALA A O 1
ATOM 726 N N . LEU A 1 91 ? -7.586 7.519 9.956 1.00 68.25 91 LEU A N 1
ATOM 727 C CA . LEU A 1 91 ? -6.693 6.812 10.879 1.00 68.25 91 LEU A CA 1
ATOM 728 C C . LEU A 1 91 ? -6.444 7.617 12.161 1.00 68.25 91 LEU A C 1
ATOM 730 O O . LEU A 1 91 ? -6.587 7.068 13.249 1.00 68.25 91 LEU A O 1
ATOM 734 N N . ALA A 1 92 ? -6.173 8.919 12.049 1.00 71.88 92 ALA A N 1
ATOM 735 C CA . ALA A 1 92 ? -5.956 9.796 13.200 1.00 71.88 92 ALA A CA 1
ATOM 736 C C . ALA A 1 92 ? -7.199 9.894 14.103 1.00 71.88 92 ALA A C 1
ATOM 738 O O . ALA A 1 92 ? -7.085 9.847 15.327 1.00 71.88 92 ALA A O 1
ATOM 739 N N . LYS A 1 93 ? -8.403 9.965 13.515 1.00 70.44 93 LYS A N 1
ATOM 740 C CA . LYS A 1 93 ? -9.664 9.952 14.274 1.00 70.44 93 LYS A CA 1
ATOM 741 C C . LYS A 1 93 ? -9.830 8.652 15.068 1.00 70.44 93 LYS A C 1
ATOM 743 O O . LYS A 1 93 ? -10.246 8.694 16.221 1.00 70.44 93 LYS A O 1
ATOM 748 N N . ARG A 1 94 ? -9.487 7.509 14.466 1.00 70.81 94 ARG A N 1
ATOM 749 C CA . ARG A 1 94 ? -9.551 6.197 15.129 1.00 70.81 94 ARG A CA 1
ATOM 750 C C . ARG A 1 94 ? -8.499 6.046 16.223 1.00 70.81 94 ARG A C 1
ATOM 752 O O . ARG A 1 94 ? -8.807 5.493 17.270 1.00 70.81 94 ARG A O 1
ATOM 759 N N . GLU A 1 95 ? -7.293 6.569 16.012 1.00 72.50 95 GLU A N 1
ATOM 760 C CA . GLU A 1 95 ? -6.243 6.574 17.034 1.00 72.50 95 GLU A CA 1
ATOM 761 C C . GLU A 1 95 ? -6.655 7.405 18.258 1.00 72.50 95 GLU A C 1
ATOM 763 O O . GLU A 1 95 ? -6.477 6.957 19.390 1.00 72.50 95 GLU A O 1
ATOM 768 N N . SER A 1 96 ? -7.251 8.584 18.039 1.00 70.88 96 SER A N 1
ATOM 769 C CA . SER A 1 96 ? -7.794 9.399 19.133 1.00 70.88 96 SER A CA 1
ATOM 770 C C . SER A 1 96 ? -8.888 8.648 19.882 1.00 70.88 96 SER A C 1
ATOM 772 O O . SER A 1 96 ? -8.783 8.496 21.090 1.00 70.88 96 SER A O 1
ATOM 774 N N . ALA A 1 97 ? -9.877 8.100 19.171 1.00 72.00 97 ALA A N 1
ATOM 775 C CA . ALA A 1 97 ? -10.981 7.370 19.790 1.00 72.00 97 ALA A CA 1
ATOM 776 C C . ALA A 1 97 ? -10.496 6.158 20.611 1.00 72.00 97 ALA A C 1
ATOM 778 O O . ALA A 1 97 ? -10.959 5.931 21.725 1.00 7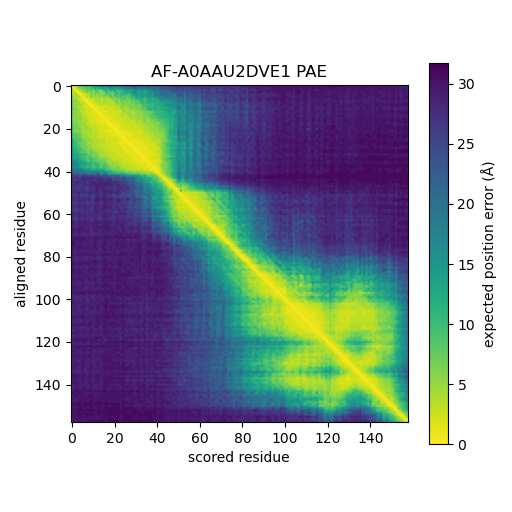2.00 97 ALA A O 1
ATOM 779 N N . TYR A 1 98 ? -9.490 5.427 20.118 1.00 59.16 98 TYR A N 1
ATOM 780 C CA . TYR A 1 98 ? -8.863 4.343 20.875 1.00 59.16 98 TYR A CA 1
ATOM 781 C C . TYR A 1 98 ? -8.163 4.847 22.148 1.00 59.16 98 TYR A C 1
ATOM 783 O O . TYR A 1 98 ? -8.295 4.244 23.214 1.00 59.16 98 TYR A O 1
ATOM 791 N N . ARG A 1 99 ? -7.435 5.970 22.065 1.00 73.50 99 ARG A N 1
ATOM 792 C CA . ARG A 1 99 ? -6.792 6.605 23.230 1.00 73.50 99 ARG A CA 1
ATOM 793 C C . ARG A 1 99 ? -7.822 7.083 24.256 1.00 73.50 99 ARG A C 1
ATOM 795 O O . ARG A 1 99 ? -7.580 6.949 25.454 1.00 73.50 99 ARG A O 1
ATOM 802 N N . ASP A 1 100 ? -8.965 7.560 23.780 1.00 81.38 100 ASP A N 1
ATOM 803 C CA . ASP A 1 100 ? -10.093 8.019 24.592 1.00 81.38 100 ASP A CA 1
ATOM 804 C C . ASP A 1 100 ? -10.930 6.856 25.163 1.00 81.38 100 ASP A C 1
ATOM 806 O O . ASP A 1 100 ? -11.895 7.094 25.886 1.00 81.38 100 ASP A O 1
ATOM 810 N N . ARG A 1 101 ? -10.539 5.596 24.895 1.00 78.56 101 ARG A N 1
ATOM 811 C CA . ARG A 1 101 ? -11.257 4.369 25.289 1.00 78.56 101 ARG A CA 1
ATOM 812 C C . ARG A 1 101 ? -12.704 4.341 24.795 1.00 78.56 101 ARG A C 1
ATOM 814 O O . ARG A 1 101 ? -13.582 3.795 25.462 1.00 78.56 101 ARG A O 1
ATOM 821 N N . ASP A 1 102 ? -12.937 4.915 23.620 1.00 83.12 102 ASP A N 1
ATOM 822 C CA . ASP A 1 102 ? -14.214 4.801 22.935 1.00 83.12 102 ASP A CA 1
ATOM 823 C C . ASP A 1 102 ? -14.531 3.326 22.654 1.00 83.12 102 ASP A C 1
ATOM 825 O O . ASP A 1 102 ? -13.688 2.575 22.152 1.00 83.12 102 ASP A O 1
ATOM 829 N N . VAL A 1 103 ? -15.750 2.916 23.005 1.00 83.00 103 VAL A N 1
ATOM 830 C CA . VAL A 1 103 ? -16.173 1.512 22.958 1.00 83.00 103 VAL A CA 1
ATOM 831 C C . VAL A 1 103 ? -16.094 0.958 21.543 1.00 83.00 103 VA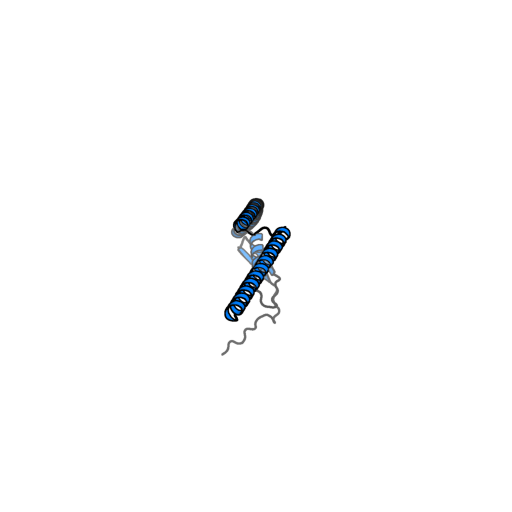L A C 1
ATOM 833 O O . VAL A 1 103 ? -15.454 -0.071 21.323 1.00 83.00 103 VAL A O 1
ATOM 836 N N . GLU A 1 104 ? -16.652 1.679 20.572 1.00 79.31 104 GLU A N 1
ATOM 837 C CA . GLU A 1 104 ? -16.674 1.238 19.179 1.00 79.31 104 GLU A CA 1
ATOM 838 C C . GLU A 1 104 ? -15.259 1.152 18.596 1.00 79.31 104 GLU A C 1
ATOM 840 O O . GLU A 1 104 ? -14.934 0.210 17.867 1.00 79.31 104 GLU A O 1
ATOM 845 N N . ALA A 1 105 ? -14.383 2.106 18.928 1.00 80.50 105 ALA A N 1
ATOM 846 C CA . ALA A 1 105 ? -13.004 2.107 18.450 1.00 80.50 105 ALA A CA 1
ATOM 847 C C . ALA A 1 105 ? -12.190 0.918 18.983 1.00 80.50 105 ALA A C 1
ATOM 849 O O . ALA A 1 105 ? -11.430 0.304 18.225 1.00 80.50 105 ALA A O 1
ATOM 850 N N . VAL A 1 106 ? -12.345 0.582 20.268 1.00 79.19 106 VAL A N 1
ATOM 851 C CA . VAL A 1 106 ? -11.651 -0.555 20.889 1.00 79.19 106 VAL A CA 1
ATOM 852 C C . VAL A 1 106 ? -12.183 -1.881 20.344 1.00 79.19 106 VAL A C 1
ATOM 854 O O . VAL A 1 106 ? -11.385 -2.722 19.925 1.00 79.19 106 VAL A O 1
ATOM 857 N N . GLU A 1 107 ? -13.502 -2.060 20.267 1.00 85.38 107 GLU A N 1
ATOM 858 C CA . GLU A 1 107 ? -14.124 -3.270 19.707 1.00 85.38 107 GLU A CA 1
ATOM 859 C C . GLU A 1 107 ? -13.733 -3.488 18.244 1.00 85.38 107 GLU A C 1
ATOM 861 O O . GLU A 1 107 ? -13.368 -4.600 17.842 1.00 85.38 107 GLU A O 1
ATOM 866 N N . TRP A 1 108 ? -13.732 -2.417 17.445 1.00 85.19 108 TRP A N 1
ATOM 867 C CA . TRP A 1 108 ? -13.293 -2.471 16.056 1.00 85.19 108 TRP A CA 1
ATOM 868 C C . TRP A 1 108 ? -11.824 -2.884 15.947 1.00 85.19 108 TRP A C 1
ATOM 870 O O . TRP A 1 108 ? -11.495 -3.769 15.154 1.00 85.19 108 TRP A O 1
ATOM 880 N N . PHE A 1 109 ? -10.938 -2.287 16.750 1.00 81.94 109 PHE A N 1
ATOM 881 C CA . PHE A 1 109 ? -9.513 -2.618 16.733 1.00 81.94 109 PHE A CA 1
ATOM 882 C C . PHE A 1 109 ? -9.271 -4.085 17.102 1.00 81.94 109 PHE A C 1
ATOM 884 O O . PHE A 1 109 ? -8.584 -4.800 16.372 1.00 81.94 109 PHE A O 1
ATOM 891 N N . VAL A 1 110 ? -9.891 -4.563 18.183 1.00 83.88 110 VAL A N 1
ATOM 892 C CA . VAL A 1 110 ? -9.794 -5.963 18.621 1.00 83.88 110 VAL A CA 1
ATOM 893 C C . VAL A 1 110 ? -10.316 -6.907 17.539 1.00 83.88 110 VAL A C 1
ATOM 895 O O . VAL A 1 110 ? -9.675 -7.913 17.239 1.00 83.88 110 VAL A O 1
ATOM 898 N N . THR A 1 111 ? -11.413 -6.546 16.871 1.00 85.00 111 THR A N 1
ATOM 899 C CA . THR A 1 111 ? -11.956 -7.309 15.740 1.00 85.00 111 THR A CA 1
ATOM 900 C C . THR A 1 111 ? -10.952 -7.427 14.591 1.00 85.00 111 THR A C 1
ATOM 902 O O . THR A 1 111 ? -10.824 -8.506 14.010 1.00 85.00 111 THR A O 1
ATOM 905 N N . GLN A 1 112 ? -10.215 -6.358 14.262 1.00 84.19 112 GLN A N 1
ATOM 906 C CA . GLN A 1 112 ? -9.167 -6.402 13.232 1.00 84.19 112 GLN A CA 1
ATOM 907 C C . GLN A 1 112 ? -7.977 -7.272 13.655 1.00 84.19 112 GLN A C 1
ATOM 909 O O . GLN A 1 112 ? -7.454 -8.035 12.843 1.00 84.19 112 GLN A O 1
ATOM 914 N N . VAL A 1 113 ? -7.563 -7.190 14.924 1.00 85.81 113 VAL A N 1
ATOM 915 C CA . VAL A 1 113 ? -6.469 -8.010 15.468 1.00 85.81 113 VAL A CA 1
ATOM 916 C C . VAL A 1 113 ? -6.824 -9.495 15.409 1.00 85.81 113 VAL A C 1
ATOM 918 O O . VAL A 1 113 ? -6.018 -10.300 14.941 1.00 85.81 113 VAL A O 1
ATOM 921 N N . LEU A 1 114 ? -8.039 -9.863 15.822 1.00 85.12 114 LEU A N 1
ATOM 922 C CA . LEU A 1 114 ? -8.521 -11.242 15.750 1.00 85.12 114 LEU A CA 1
ATOM 923 C C . LEU A 1 114 ? -8.615 -11.723 14.292 1.00 85.12 114 LEU A C 1
ATOM 925 O O . LEU A 1 114 ? -8.150 -12.817 13.988 1.00 85.12 114 LEU A O 1
ATOM 929 N N . ALA A 1 115 ? -9.080 -10.887 13.357 1.00 84.81 115 ALA A N 1
ATOM 930 C CA . ALA A 1 115 ? -9.153 -11.245 11.934 1.00 84.81 115 ALA A CA 1
ATOM 931 C C . ALA A 1 115 ? -7.775 -11.551 11.323 1.00 84.81 115 ALA A C 1
ATOM 933 O O . ALA A 1 115 ? -7.640 -12.459 10.499 1.00 84.81 115 ALA A O 1
ATOM 934 N N . ALA A 1 116 ? -6.757 -10.782 11.715 1.00 84.06 116 ALA A N 1
ATOM 935 C CA . ALA A 1 116 ? -5.390 -10.917 11.219 1.00 84.06 116 ALA A CA 1
ATOM 936 C C . ALA A 1 116 ? -4.586 -12.023 11.927 1.00 84.06 116 ALA A C 1
ATOM 938 O O . ALA A 1 116 ? -3.484 -12.359 11.487 1.00 84.06 116 ALA A O 1
ATOM 939 N N . SER A 1 117 ? -5.110 -12.582 13.020 1.00 84.50 117 SER A N 1
ATOM 940 C CA . SER A 1 117 ? -4.406 -13.573 13.829 1.00 84.50 117 SER A CA 1
ATOM 941 C C . SER A 1 117 ? -4.321 -14.937 13.138 1.00 84.50 117 SER A C 1
ATOM 943 O O . SER A 1 117 ? -5.209 -15.365 12.395 1.00 84.50 117 SER A O 1
ATOM 945 N N . VAL A 1 118 ? -3.223 -15.650 13.397 1.00 84.31 118 VAL A N 1
ATOM 946 C CA . VAL A 1 118 ? -3.004 -17.003 12.875 1.00 84.31 118 VAL A CA 1
ATOM 947 C C . VAL A 1 118 ? -3.635 -18.011 13.827 1.00 84.31 118 VAL A C 1
ATOM 949 O O . VAL A 1 118 ? -3.210 -18.145 14.971 1.00 84.31 118 VAL A O 1
ATOM 952 N N . TYR A 1 119 ? -4.629 -18.743 13.332 1.00 80.62 119 TYR A N 1
ATOM 953 C CA . TYR A 1 119 ? -5.310 -19.795 14.0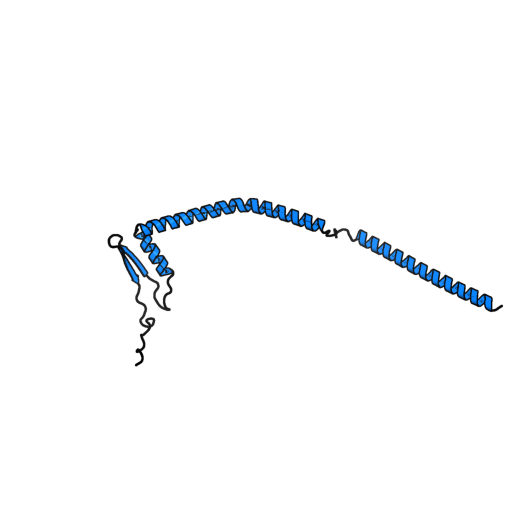81 1.00 80.62 119 TYR A CA 1
ATOM 954 C C . TYR A 1 119 ? -4.799 -21.184 13.671 1.00 80.62 119 TYR A C 1
ATOM 956 O O . TYR A 1 119 ? -4.559 -21.406 12.479 1.00 80.62 119 TYR A O 1
ATOM 964 N N . PRO A 1 120 ? -4.660 -22.133 14.618 1.00 81.06 120 PRO A N 1
ATOM 965 C CA . PRO A 1 120 ? -4.381 -23.530 14.301 1.00 81.06 120 PRO A CA 1
ATOM 966 C C . PRO A 1 120 ? -5.408 -24.114 13.324 1.00 81.06 120 PRO A C 1
ATOM 968 O O . PRO A 1 120 ? -6.568 -23.693 13.279 1.00 81.06 120 PRO A O 1
ATOM 971 N N . HIS A 1 121 ? -4.987 -25.100 12.535 1.00 74.88 121 HIS A N 1
ATOM 972 C CA . HIS A 1 121 ? -5.856 -25.714 11.536 1.00 74.88 121 HIS A CA 1
ATOM 973 C C . HIS A 1 121 ? -7.094 -26.348 12.193 1.00 74.88 121 HIS A C 1
ATOM 975 O O . HIS A 1 121 ? -6.958 -27.225 13.037 1.00 74.88 121 HIS A O 1
ATOM 981 N N . GLY A 1 122 ? -8.293 -25.932 11.775 1.00 74.31 122 GLY A N 1
ATOM 982 C CA . GLY A 1 122 ? -9.566 -26.421 12.321 1.00 74.31 122 GLY A CA 1
ATOM 983 C C . GLY A 1 122 ? -10.109 -25.626 13.517 1.00 74.31 122 GLY A C 1
ATOM 984 O O . GLY A 1 122 ? -11.146 -25.998 14.060 1.00 74.31 122 GLY A O 1
ATOM 985 N N . PHE A 1 123 ? -9.453 -24.532 13.918 1.00 80.00 123 PHE A N 1
ATOM 986 C CA . PHE A 1 123 ? -9.964 -23.633 14.953 1.00 80.00 123 PHE A CA 1
ATOM 987 C C . PHE A 1 123 ? -11.020 -22.658 14.373 1.00 80.00 123 PHE A C 1
ATOM 989 O O . PHE A 1 123 ? -10.751 -22.024 13.343 1.00 80.00 123 PHE A O 1
ATOM 996 N N . PRO A 1 124 ? -12.208 -22.515 14.996 1.00 81.62 124 PRO A N 1
ATOM 997 C CA . PRO A 1 124 ? -13.242 -21.581 14.552 1.00 81.62 124 PRO A CA 1
ATOM 998 C C . PRO A 1 124 ? -12.771 -20.123 14.571 1.00 81.62 124 PRO A C 1
ATOM 1000 O O . PRO A 1 124 ? -12.187 -19.656 15.541 1.00 81.62 124 PRO A O 1
ATOM 1003 N N . LYS A 1 125 ? -13.066 -19.373 13.506 1.00 81.56 125 LYS A N 1
ATOM 1004 C CA . LYS A 1 125 ? -12.751 -17.935 13.414 1.00 81.56 125 LYS A CA 1
ATOM 1005 C C . LYS A 1 125 ? -13.942 -17.030 13.733 1.00 81.56 125 LYS A C 1
ATOM 1007 O O . LYS A 1 125 ? -13.860 -15.831 13.502 1.00 81.56 125 LYS A O 1
ATOM 1012 N N . ALA A 1 126 ? -15.056 -17.597 14.193 1.00 82.12 126 ALA A N 1
ATOM 1013 C CA . ALA A 1 126 ? -16.183 -16.811 14.670 1.00 82.12 126 ALA A CA 1
ATOM 1014 C C . ALA A 1 126 ? -15.849 -16.282 16.068 1.00 82.12 126 ALA A C 1
ATOM 1016 O O . ALA A 1 126 ? -15.480 -17.055 16.953 1.00 82.12 126 ALA A O 1
ATOM 1017 N N . TYR A 1 127 ? -15.933 -14.965 16.237 1.00 84.56 127 TYR A N 1
ATOM 1018 C CA . TYR A 1 127 ? -15.689 -14.304 17.510 1.00 84.56 127 TYR A CA 1
ATOM 1019 C C . TYR A 1 127 ? -16.573 -13.066 17.668 1.00 84.56 127 TYR A C 1
ATOM 1021 O O . TYR A 1 127 ? -16.921 -12.405 16.686 1.00 84.56 127 TYR A O 1
ATOM 1029 N N . GLY A 1 128 ? -16.906 -12.750 18.915 1.00 84.06 128 GLY A N 1
ATOM 1030 C CA . GLY A 1 128 ? -17.501 -11.483 19.334 1.00 84.06 128 GLY A CA 1
ATOM 1031 C C . GLY A 1 128 ? -16.530 -10.734 20.243 1.00 84.06 128 GLY A C 1
ATOM 1032 O O . GLY A 1 128 ? -15.843 -11.353 21.051 1.00 84.06 128 GLY A O 1
ATOM 1033 N N . ALA A 1 129 ? -16.449 -9.412 20.113 1.00 84.06 129 ALA A N 1
ATOM 1034 C CA . ALA A 1 129 ? -15.648 -8.567 20.994 1.00 84.06 129 ALA A CA 1
ATOM 1035 C C . ALA A 1 129 ? -16.537 -7.459 21.560 1.00 84.06 129 ALA A C 1
ATOM 1037 O O . ALA A 1 129 ? -17.204 -6.769 20.794 1.00 84.06 129 ALA A O 1
ATOM 1038 N N . LEU A 1 130 ? -16.545 -7.316 22.885 1.00 84.12 130 LEU A N 1
ATOM 1039 C CA . LEU A 1 130 ? -17.306 -6.298 23.604 1.00 84.12 130 LEU A CA 1
ATOM 1040 C C . LEU A 1 130 ? -16.393 -5.575 24.594 1.00 84.12 130 LEU A C 1
ATOM 1042 O O . LEU A 1 130 ? -15.685 -6.225 25.368 1.00 84.12 130 LEU A O 1
ATOM 1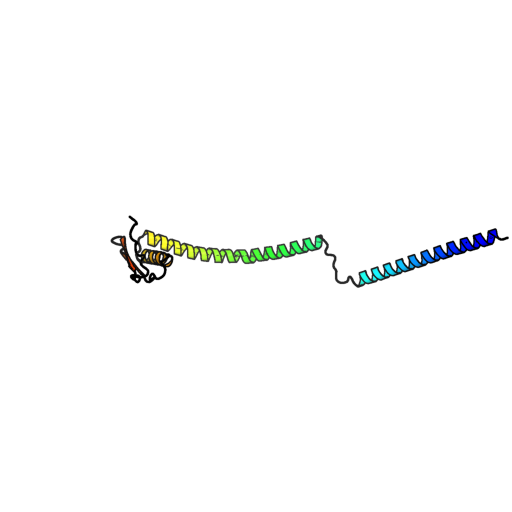046 N N . PHE A 1 131 ? -16.419 -4.244 24.607 1.00 80.75 131 PHE A N 1
ATOM 1047 C CA . PHE A 1 131 ? -15.601 -3.427 25.503 1.00 80.75 131 PHE A CA 1
ATOM 1048 C C . PHE A 1 131 ? -16.460 -2.610 26.469 1.00 80.75 131 PHE A C 1
ATOM 1050 O O . PHE A 1 131 ? -17.409 -1.933 26.081 1.00 80.75 131 PHE A O 1
ATOM 1057 N N . ARG A 1 132 ? -16.109 -2.632 27.758 1.00 84.75 132 ARG A N 1
ATOM 1058 C CA . ARG A 1 132 ? -16.745 -1.794 28.782 1.00 84.75 132 ARG A CA 1
ATOM 1059 C C . ARG A 1 132 ? -15.816 -0.651 29.162 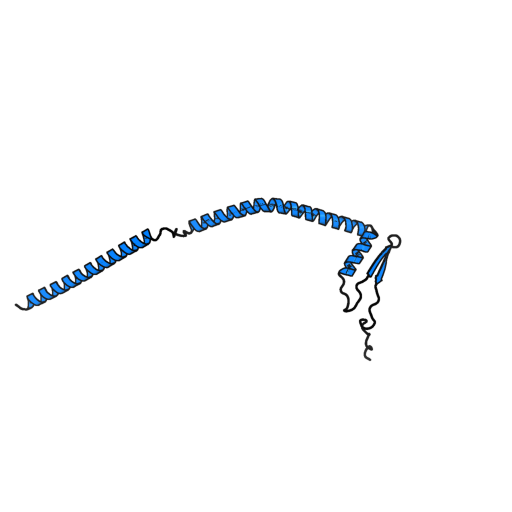1.00 84.75 132 ARG A C 1
ATOM 1061 O O . ARG A 1 132 ? -14.857 -0.860 29.899 1.00 84.75 132 ARG A O 1
ATOM 1068 N N . ALA A 1 133 ? -16.127 0.562 28.709 1.00 77.94 133 ALA A N 1
ATOM 1069 C CA . ALA A 1 133 ? -15.297 1.740 28.978 1.00 77.94 133 ALA A CA 1
ATOM 1070 C C . ALA A 1 133 ? -15.187 2.091 30.476 1.00 77.94 133 ALA A C 1
ATOM 1072 O O . ALA A 1 133 ? -14.128 2.540 30.912 1.00 77.94 133 ALA A O 1
ATOM 1073 N N . ASP A 1 134 ? -16.237 1.830 31.263 1.00 78.44 134 ASP A N 1
ATOM 1074 C CA . ASP A 1 134 ? -16.292 2.182 32.691 1.00 78.44 134 ASP A CA 1
ATOM 1075 C C . ASP A 1 134 ? -15.280 1.403 33.545 1.00 78.44 134 ASP A C 1
ATOM 1077 O O . ASP A 1 134 ? -14.642 1.969 34.434 1.00 78.44 134 ASP A O 1
ATOM 1081 N N . THR A 1 135 ? -15.117 0.103 33.281 1.00 80.56 135 THR A N 1
ATOM 1082 C CA . THR A 1 135 ? -14.164 -0.764 33.995 1.00 80.56 135 THR A CA 1
ATOM 1083 C C . THR A 1 135 ? -12.871 -0.999 33.216 1.00 80.56 135 THR A C 1
ATOM 1085 O O . THR A 1 135 ? -11.845 -1.321 33.812 1.00 80.56 135 THR A O 1
ATOM 1088 N N . GLY A 1 136 ? -12.888 -0.783 31.899 1.00 78.81 136 GLY A N 1
ATOM 1089 C CA . GLY A 1 136 ? -11.790 -1.119 30.994 1.00 78.81 136 GLY A CA 1
ATOM 1090 C C . GLY A 1 136 ? -11.719 -2.607 30.643 1.00 78.81 136 GLY A C 1
ATOM 1091 O O . GLY A 1 136 ? -10.682 -3.058 30.157 1.00 78.81 136 GLY A O 1
ATOM 1092 N N . ASP A 1 137 ? -12.789 -3.365 30.890 1.00 82.88 137 ASP A N 1
ATOM 1093 C CA . ASP A 1 137 ? -12.834 -4.799 30.611 1.00 82.88 137 ASP A CA 1
ATOM 1094 C C . ASP A 1 137 ? -13.128 -5.068 29.130 1.00 82.88 137 ASP A C 1
ATOM 1096 O O . ASP A 1 137 ? -14.063 -4.506 28.552 1.00 82.88 137 ASP A O 1
ATOM 1100 N N . LEU A 1 138 ? -12.360 -5.983 28.536 1.00 83.81 138 LEU A N 1
ATOM 1101 C CA . LEU A 1 138 ? -12.583 -6.508 27.191 1.00 83.81 138 LEU A CA 1
ATOM 1102 C C . LEU A 1 138 ? -13.057 -7.961 27.287 1.00 83.81 138 LEU A C 1
ATOM 1104 O O . LEU A 1 138 ? -12.329 -8.827 27.774 1.00 83.81 138 LEU A O 1
ATOM 1108 N N . LEU A 1 139 ? -14.262 -8.229 26.791 1.00 86.00 139 LEU A N 1
ATOM 1109 C CA . LEU A 1 139 ? -14.821 -9.568 26.667 1.00 86.00 139 LEU A CA 1
ATOM 1110 C C . LEU A 1 139 ? -14.655 -10.049 25.224 1.00 86.00 139 LEU A C 1
ATOM 1112 O O . LEU A 1 139 ? -15.120 -9.394 24.294 1.00 86.00 139 LEU A O 1
ATOM 1116 N N . VAL A 1 140 ? -14.007 -11.201 25.047 1.00 84.81 140 VAL A N 1
ATOM 1117 C CA . VAL A 1 140 ? -13.887 -11.870 23.747 1.00 84.81 140 VAL A CA 1
ATOM 1118 C C . VAL A 1 140 ? -14.598 -13.214 23.829 1.00 84.81 140 VAL A C 1
ATOM 1120 O O . VAL A 1 140 ? -14.193 -14.092 24.589 1.00 84.81 140 VAL A O 1
ATOM 1123 N N . GLU A 1 141 ? -15.660 -13.364 23.047 1.00 84.81 141 GLU A N 1
ATOM 1124 C CA . GLU A 1 141 ? -16.405 -14.610 22.889 1.00 84.81 141 GLU A CA 1
ATOM 1125 C C . GLU A 1 141 ? -15.858 -15.364 21.677 1.00 84.81 141 GLU A C 1
ATOM 1127 O O . GLU A 1 141 ? -15.697 -14.787 20.603 1.00 84.81 141 GLU A O 1
ATOM 1132 N N . ILE A 1 142 ? -15.548 -16.647 21.853 1.00 83.75 142 ILE A N 1
ATOM 1133 C CA . ILE A 1 142 ? -14.997 -17.518 20.810 1.00 83.75 142 ILE A CA 1
ATOM 1134 C C . ILE A 1 142 ? -15.633 -18.896 20.915 1.00 83.75 142 ILE A C 1
ATOM 1136 O O . ILE A 1 142 ? -15.777 -19.439 22.014 1.00 83.75 142 ILE A O 1
ATOM 1140 N N . ASP A 1 143 ? -15.956 -19.477 19.764 1.00 82.88 143 ASP A N 1
ATOM 1141 C CA . ASP A 1 143 ? -16.437 -20.852 19.697 1.00 82.88 143 ASP A CA 1
ATOM 1142 C C . ASP A 1 143 ? -15.314 -21.834 20.042 1.00 82.88 143 ASP A C 1
ATOM 1144 O O . ASP A 1 143 ? -14.175 -21.715 19.577 1.00 82.88 143 ASP A O 1
ATOM 1148 N N . LEU A 1 144 ? -15.641 -22.842 20.853 1.00 77.50 144 LEU A N 1
ATOM 1149 C CA . LEU A 1 144 ? -14.668 -23.849 21.258 1.00 77.50 144 LEU A CA 1
ATOM 1150 C C . LEU A 1 144 ? -14.312 -24.750 20.058 1.00 77.50 144 LEU A C 1
ATOM 1152 O O . LEU A 1 144 ? -15.217 -25.292 19.414 1.00 77.50 144 LEU A O 1
ATOM 1156 N N . PRO A 1 145 ? -13.017 -24.963 19.754 1.00 78.31 145 PRO A N 1
ATOM 1157 C CA . PRO A 1 145 ? -12.625 -25.882 18.697 1.00 78.31 145 PRO A CA 1
ATOM 1158 C C . PRO A 1 145 ? -12.998 -27.331 19.057 1.00 78.31 145 PRO A C 1
ATOM 1160 O O . PRO A 1 145 ? -13.029 -27.697 20.237 1.00 78.31 145 PRO A O 1
ATOM 1163 N N . PRO A 1 146 ? -13.229 -28.196 18.056 1.00 74.56 146 PRO A N 1
ATOM 1164 C CA . PRO A 1 146 ? -13.421 -29.620 18.295 1.00 74.56 146 PRO A CA 1
ATOM 1165 C C . PRO A 1 146 ? -12.176 -30.232 18.957 1.00 74.56 146 PRO A C 1
ATOM 1167 O O . PRO A 1 146 ? -11.043 -29.863 18.642 1.00 74.56 146 PRO A O 1
ATOM 1170 N N . ALA A 1 147 ? -12.387 -31.208 19.848 1.00 73.44 147 ALA A N 1
ATOM 1171 C CA . ALA A 1 147 ? -11.336 -31.805 20.685 1.00 73.44 147 ALA A CA 1
ATOM 1172 C C . ALA A 1 147 ? -10.158 -32.420 19.903 1.00 73.44 147 ALA A C 1
ATOM 1174 O O . ALA A 1 147 ? -9.087 -32.621 20.468 1.00 73.44 147 ALA A O 1
ATOM 1175 N N . ASP A 1 148 ? -10.350 -32.706 18.616 1.00 73.62 148 ASP A N 1
ATOM 1176 C CA . ASP A 1 148 ? -9.332 -33.268 17.723 1.00 73.62 148 ASP A CA 1
ATOM 1177 C C . ASP A 1 148 ? -8.251 -32.249 17.313 1.00 73.62 148 ASP A C 1
ATOM 1179 O O . ASP A 1 148 ? -7.114 -32.610 17.028 1.00 73.62 148 ASP A O 1
ATOM 1183 N N . VAL A 1 149 ? -8.581 -30.953 17.337 1.00 71.06 149 VAL A N 1
ATOM 1184 C CA . VAL A 1 149 ? -7.655 -29.851 17.014 1.00 71.06 149 VAL A CA 1
ATOM 1185 C C . VAL A 1 149 ? -6.860 -29.409 18.245 1.00 71.06 149 VAL A C 1
ATOM 1187 O O . VAL A 1 149 ? -5.830 -28.745 18.124 1.00 71.06 149 VAL A O 1
ATOM 1190 N N . ILE A 1 150 ? -7.319 -29.777 19.445 1.00 69.44 150 ILE A N 1
ATOM 1191 C CA . ILE A 1 150 ? -6.643 -29.439 20.694 1.00 69.44 150 ILE A CA 1
ATOM 1192 C C . ILE A 1 150 ? -5.398 -30.327 20.806 1.00 69.44 150 ILE A C 1
ATOM 1194 O O . ILE A 1 150 ? -5.531 -31.551 20.910 1.00 69.44 150 ILE A O 1
ATOM 1198 N N . PRO A 1 151 ? -4.180 -29.754 20.800 1.00 67.69 151 PRO A N 1
ATOM 1199 C CA . PRO A 1 151 ? -2.974 -30.551 20.928 1.00 67.69 151 PRO A CA 1
ATOM 1200 C C . PRO A 1 151 ? -3.008 -31.292 22.265 1.00 67.69 151 PRO A C 1
ATOM 1202 O O . PRO A 1 151 ? -3.030 -30.683 23.336 1.00 67.69 151 PRO A O 1
ATOM 1205 N N . ARG A 1 152 ? -3.027 -32.627 22.205 1.00 71.00 152 ARG A N 1
ATOM 1206 C CA . ARG A 1 152 ? -2.886 -33.458 23.400 1.00 71.00 152 ARG A CA 1
ATOM 1207 C C . ARG A 1 152 ? -1.470 -33.257 23.911 1.00 71.00 152 ARG A C 1
ATOM 1209 O O . ARG A 1 152 ? -0.514 -33.602 23.218 1.00 71.00 152 ARG A O 1
ATOM 1216 N N . LEU A 1 153 ? -1.333 -32.696 25.108 1.00 64.50 153 LEU A N 1
ATOM 1217 C CA . LEU A 1 153 ? -0.062 -32.712 25.819 1.00 64.50 153 LEU A CA 1
ATOM 1218 C C . LEU A 1 153 ? 0.316 -34.189 26.002 1.00 64.50 153 LEU A C 1
ATOM 1220 O O . LEU A 1 153 ? -0.324 -34.910 26.767 1.00 64.50 153 LEU A O 1
ATOM 1224 N N . GLY A 1 154 ? 1.281 -34.666 25.212 1.00 55.25 154 GLY A N 1
ATOM 1225 C CA . GLY A 1 154 ? 1.843 -36.003 25.375 1.00 55.25 154 GLY A CA 1
ATOM 1226 C C . GLY A 1 154 ? 2.453 -36.137 26.773 1.00 55.25 154 GLY A C 1
ATOM 1227 O O . GLY A 1 154 ? 2.834 -35.118 27.358 1.00 55.25 154 GLY A O 1
ATOM 1228 N N . PRO A 1 155 ? 2.538 -37.355 27.337 1.00 65.56 155 PRO A N 1
ATOM 1229 C CA . PRO A 1 155 ? 3.139 -37.540 28.648 1.00 65.56 155 PRO A CA 1
ATOM 1230 C C . PRO A 1 155 ? 4.557 -36.971 28.606 1.00 65.56 155 PRO A C 1
ATOM 1232 O O . PRO A 1 155 ? 5.375 -37.379 27.782 1.00 65.56 155 PRO A O 1
ATOM 1235 N N . THR A 1 156 ? 4.827 -35.993 29.467 1.00 57.03 156 THR A N 1
ATOM 1236 C CA . THR A 1 156 ? 6.181 -35.523 29.751 1.00 57.03 156 THR A CA 1
ATOM 1237 C C . THR A 1 156 ? 7.023 -36.749 30.082 1.00 57.03 156 THR A C 1
ATOM 1239 O O . THR A 1 156 ? 6.733 -37.440 31.060 1.00 57.03 156 THR A O 1
ATOM 1242 N N . GLY A 1 157 ? 7.983 -37.059 29.206 1.00 57.53 157 GLY A N 1
ATOM 1243 C CA . GLY A 1 157 ? 8.874 -38.205 29.346 1.00 57.53 157 GLY A CA 1
ATOM 1244 C C . GLY A 1 157 ? 9.526 -38.210 30.726 1.00 57.53 157 GLY A C 1
ATOM 1245 O O . GLY A 1 157 ? 10.013 -37.177 31.187 1.00 57.53 157 GLY A O 1
ATOM 1246 N N . THR A 1 158 ? 9.447 -39.369 31.373 1.00 55.03 158 THR A N 1
ATOM 1247 C CA . THR A 1 158 ? 10.203 -39.734 32.578 1.00 55.03 158 THR A CA 1
ATOM 1248 C C . THR A 1 158 ? 11.596 -40.193 32.184 1.00 55.03 158 THR A C 1
ATOM 1250 O O . THR A 1 158 ? 11.727 -40.762 31.075 1.00 55.03 158 THR A O 1
#

Sequence (158 aa):
MTKRRTREEKLAYEVARAQEANTRTSLAEYEIEQLAGLLRSSVLEWQPLTFDRLRAQAEATRKRFDRAAVLYGADTEKTRTEQSAQSNAALAKRESAYRDRDVEAVEWFVTQVLAASVYPHGFPKAYGALFRADTGDLLVEIDLPPADVIPRLGPTGT

pLDDT: mean 72.1, std 11.36, range [48.94, 89.56]

Secondary structure (DSSP, 8-state):
-HHHHHHHHHHHHHHHHHHHHHHHHHHHHHHHHHHHHHHHHH-SS-----HHHHHHHHHHHHHHHHHHHHHHHHHHHHHHHHHHHHHHHHHHHHHHHHHTT-HHHHHHHHHHHHHHSPPPTT----EEEEEETTTTEEEEEEPPPPTTTSPP------

Radius of gyration: 47.53 Å; Cα contacts (8 Å, |Δi|>4): 63; chains: 1; bounding box: 84×58×124 Å

Mean predicted aligned error: 20.22 Å

Solvent-accessible surface area (backbone atoms only — not comparable to full-atom values): 9191 Å² total; per-residue (Å²): 126,67,74,59,55,61,48,53,53,49,51,51,51,53,50,51,53,51,50,50,51,48,54,51,50,53,50,51,52,50,50,52,51,51,50,51,48,49,48,62,65,64,56,73,76,74,72,79,86,42,70,68,53,56,50,52,46,51,50,52,51,47,54,52,49,52,53,48,47,58,66,53,48,66,54,51,50,52,56,50,49,51,54,46,48,55,53,49,49,55,50,52,53,44,53,49,34,40,75,70,48,34,42,69,42,45,27,51,49,52,50,51,51,61,69,72,51,91,70,64,81,78,50,60,86,61,68,48,62,48,52,40,62,93,82,67,49,75,48,74,49,66,60,81,52,58,76,87,62,52,81,75,83,66,82,80,82,129